Protein AF-A0A8S2TPH4-F1 (afdb_monomer)

Foldseek 3Di:
DDQDPVNDDPVVVVCLVVDDFPDFKFWDFACDDDPVLVVPDDGGFTKIFTDTNRVDPDDDDDNVGMDGDDPPDDRVRRRVDHPVVVVCCCVVCVPVVDDDD

InterPro doma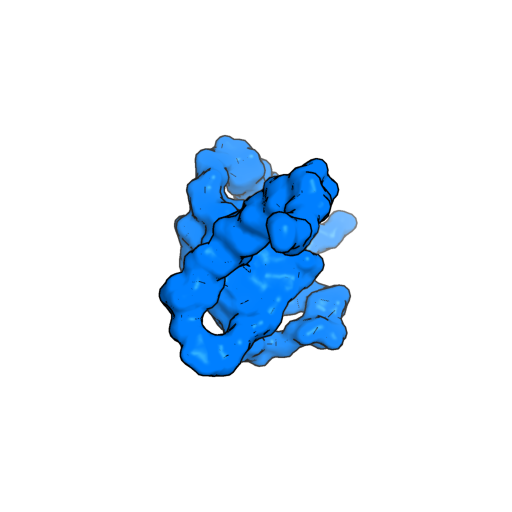ins:
  IPR011032 GroES-like superfamily [SSF50129] (17-99)
  IPR050444 Polyketide synthase [PTHR45681] (17-99)

Nearest PDB structures (foldseek):
  8g7w-assembly2_B  TM=9.509E-01  e=4.795E-03  Micromonospora chalcea subsp. izumensis
  3slk-assembly2_B  TM=8.666E-01  e=3.253E-03  Saccharopolyspora spinosa
  2x1h-assembly2_B  TM=7.779E-01  e=1.864E-02  Homo sapiens
  3iup-assembly1_B  TM=7.279E-01  e=2.540E+00  Cupriavidus pinatubonensis JMP134
  2j3j-assembly1_B  TM=5.233E-01  e=3.290E+00  Arabidopsis thaliana

Sequence (101 aa):
MLENPMGFDSETLKYRENSINLGLEFSGIVTGLGLTASHTFNIGDHVFGFANHCFSSQIIAHQHFVVKKPSHLSHTDAVSLPIVFATVYAGLIVKAQLKRG

Secondary structure (DSSP, 8-state):
-PPPTT---HHHHHHHHTS----SEEEEE-----TTGGGT--TT-EEEEE-S--SSS-----GGGEEEPPTTS-HHHHHTSHHHHHHHIIIIIIIT-----

Radius of gyration: 15.93 Å; Cα contacts (8 Å, |Δi|>4): 112; chains: 1; bounding box: 31×33×52 Å

Mean predicted aligned error: 6.64 Å

Structure (mmCIF,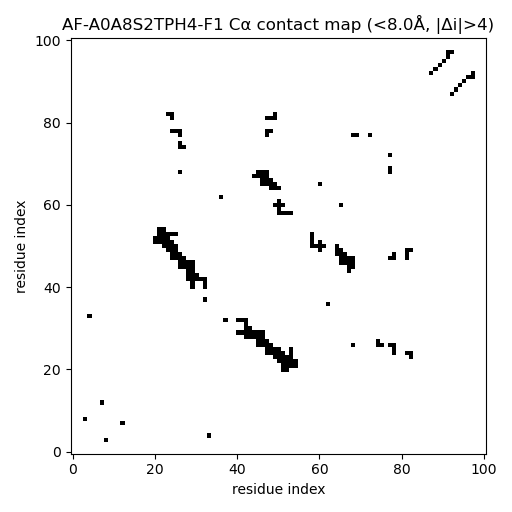 N/CA/C/O backbone):
data_AF-A0A8S2TPH4-F1
#
_entry.id   AF-A0A8S2TPH4-F1
#
loop_
_atom_site.group_PDB
_atom_site.id
_atom_site.type_symbol
_atom_site.label_atom_id
_atom_site.label_alt_id
_atom_site.label_comp_id
_atom_site.label_asym_id
_atom_site.label_entity_id
_atom_site.label_seq_id
_atom_site.pdbx_PDB_ins_code
_atom_site.Cartn_x
_atom_site.Cartn_y
_atom_site.Cartn_z
_atom_site.occupancy
_atom_site.B_iso_or_equiv
_atom_site.auth_seq_id
_atom_site.auth_comp_id
_atom_site.auth_asym_id
_atom_site.auth_atom_id
_atom_site.pdbx_PDB_model_num
ATOM 1 N N . MET A 1 1 ? -0.264 25.013 17.194 1.00 38.81 1 MET A N 1
ATOM 2 C CA . MET A 1 1 ? 0.230 23.622 17.217 1.00 38.81 1 MET A CA 1
ATOM 3 C C . MET A 1 1 ? -0.940 22.764 16.790 1.00 38.81 1 MET A C 1
ATOM 5 O O . MET A 1 1 ? -1.979 22.874 17.421 1.00 38.81 1 MET A O 1
ATOM 9 N N . LEU A 1 2 ? -0.843 22.063 15.663 1.00 39.62 2 LEU A N 1
ATOM 10 C CA . LEU A 1 2 ? -1.936 21.206 15.202 1.00 39.62 2 LEU A CA 1
ATOM 11 C C . LEU A 1 2 ? -1.942 19.966 16.098 1.00 39.62 2 LEU A C 1
ATOM 13 O O . LEU A 1 2 ? -0.931 19.269 16.164 1.00 39.62 2 LEU A O 1
ATOM 17 N N . GLU A 1 3 ? -3.030 19.752 16.837 1.00 42.69 3 GLU A N 1
ATOM 18 C CA . GLU A 1 3 ? -3.211 18.538 17.631 1.00 42.69 3 GLU A CA 1
ATOM 19 C C . GLU A 1 3 ? -3.096 17.318 16.719 1.00 42.69 3 GLU A C 1
ATOM 21 O O . GLU A 1 3 ? -3.656 17.271 15.620 1.00 42.69 3 GLU A O 1
ATOM 26 N N . ASN A 1 4 ? -2.316 16.343 17.172 1.00 52.53 4 ASN A N 1
ATOM 27 C CA . ASN A 1 4 ? -2.166 15.076 16.489 1.00 52.53 4 ASN A CA 1
ATOM 28 C C . ASN A 1 4 ? -3.541 14.384 16.437 1.00 52.53 4 ASN A C 1
ATOM 30 O O . ASN A 1 4 ? -4.096 14.102 17.500 1.00 52.53 4 ASN A O 1
ATOM 34 N N . PRO A 1 5 ? -4.085 14.066 15.248 1.00 47.56 5 PRO A N 1
ATOM 35 C CA . PRO A 1 5 ? -5.439 13.524 15.100 1.00 47.56 5 PRO A CA 1
ATOM 36 C C . PRO A 1 5 ? -5.655 12.157 15.775 1.00 47.56 5 PRO A C 1
ATOM 38 O O . PRO A 1 5 ? -6.782 11.680 15.831 1.00 47.56 5 PRO A O 1
ATOM 41 N N .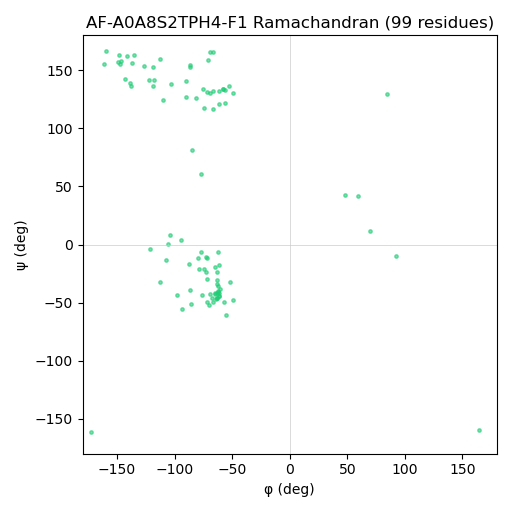 MET A 1 6 ? -4.594 11.533 16.297 1.00 58.75 6 MET A N 1
ATOM 42 C CA . MET A 1 6 ? -4.631 10.273 17.045 1.00 58.75 6 MET A CA 1
ATOM 43 C C . MET A 1 6 ? -4.426 10.432 18.562 1.00 58.75 6 MET A C 1
ATOM 45 O O . MET A 1 6 ? -4.379 9.432 19.272 1.00 58.75 6 MET A O 1
ATOM 49 N N . GLY A 1 7 ? -4.252 11.655 19.073 1.00 58.28 7 GLY A N 1
ATOM 50 C CA . GLY A 1 7 ? -4.052 11.898 20.507 1.00 58.28 7 GLY A CA 1
ATOM 51 C C . GLY A 1 7 ? -2.708 11.420 21.071 1.00 58.28 7 GLY A C 1
ATOM 52 O O . GLY A 1 7 ? -2.551 11.392 22.288 1.00 58.28 7 GLY A O 1
ATOM 53 N N . PHE A 1 8 ? -1.729 11.052 20.231 1.00 64.44 8 PHE A N 1
ATOM 54 C CA . PHE A 1 8 ? -0.386 10.738 20.731 1.00 64.44 8 PHE A CA 1
ATOM 55 C C . PHE A 1 8 ? 0.366 12.017 21.090 1.00 64.44 8 PHE A C 1
ATOM 57 O O . PHE A 1 8 ? 0.397 12.962 20.293 1.00 64.44 8 PHE A O 1
ATOM 64 N N . ASP 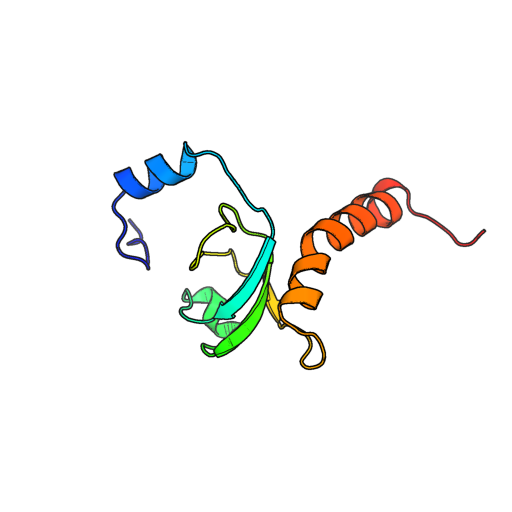A 1 9 ? 0.998 12.008 22.260 1.00 73.69 9 ASP A N 1
ATOM 65 C CA . ASP A 1 9 ? 1.879 13.076 22.713 1.00 73.69 9 ASP A CA 1
ATOM 66 C C . ASP A 1 9 ? 3.155 13.190 21.854 1.00 73.69 9 ASP A C 1
ATOM 68 O O . ASP A 1 9 ? 3.504 12.331 21.034 1.00 73.69 9 ASP A O 1
ATOM 72 N N . SER A 1 10 ? 3.853 14.315 22.018 1.00 66.69 10 SER A N 1
ATOM 73 C CA . SER A 1 10 ? 5.076 14.634 21.277 1.00 66.69 10 SER A CA 1
ATOM 74 C C . SER A 1 10 ? 6.224 13.656 21.553 1.00 66.69 10 SER A C 1
ATOM 76 O O . SER A 1 10 ? 7.115 13.506 20.716 1.00 66.69 10 SER A O 1
ATOM 78 N N . GLU A 1 11 ? 6.203 12.975 22.697 1.00 65.06 11 GLU A N 1
ATOM 79 C CA . GLU A 1 11 ? 7.196 11.981 23.093 1.00 65.06 11 GLU A CA 1
ATOM 80 C C . GLU A 1 11 ? 6.982 10.656 22.348 1.00 65.06 11 GLU A C 1
ATOM 82 O O . GLU A 1 11 ? 7.922 10.105 21.776 1.00 65.06 11 GLU A O 1
ATOM 87 N N . THR A 1 12 ? 5.734 10.207 22.235 1.00 66.44 12 THR A N 1
ATOM 88 C CA . THR A 1 12 ? 5.320 9.031 21.463 1.00 66.44 12 THR A CA 1
ATOM 89 C C . THR A 1 12 ? 5.613 9.216 19.976 1.00 66.44 12 THR A C 1
ATOM 91 O O . THR A 1 12 ? 6.084 8.291 19.312 1.00 66.44 12 THR A O 1
ATOM 94 N N . LEU A 1 13 ? 5.389 10.420 19.437 1.00 66.06 13 LEU A N 1
ATOM 95 C CA . LEU A 1 13 ? 5.752 10.748 18.056 1.00 66.06 13 LEU A CA 1
ATOM 96 C C . LEU A 1 13 ? 7.272 10.677 17.837 1.00 66.06 13 LEU A C 1
ATOM 98 O O . LEU A 1 13 ? 7.712 10.012 16.900 1.00 66.06 13 LEU A O 1
ATOM 102 N N . LYS A 1 14 ? 8.074 11.257 18.743 1.00 63.34 14 LYS A N 1
ATOM 103 C CA . LYS A 1 14 ? 9.544 11.143 18.709 1.00 63.34 14 LYS A CA 1
ATOM 104 C C . LYS A 1 14 ? 10.029 9.699 18.823 1.00 63.34 14 LYS A C 1
ATOM 106 O O . LYS A 1 14 ? 10.998 9.323 18.166 1.00 63.34 14 LYS A O 1
ATOM 111 N N . TYR A 1 15 ? 9.381 8.882 19.653 1.00 62.62 15 TYR A N 1
ATOM 112 C CA . TYR A 1 15 ? 9.747 7.476 19.799 1.00 62.62 15 TYR A CA 1
ATOM 113 C C . TYR A 1 15 ? 9.500 6.714 18.499 1.00 62.62 15 TYR A C 1
ATOM 115 O O . TYR A 1 15 ? 10.370 5.966 18.064 1.00 62.62 15 TYR A O 1
ATOM 123 N N . ARG A 1 16 ? 8.366 6.951 17.824 1.00 63.72 16 ARG A N 1
ATOM 124 C CA . ARG A 1 16 ? 8.089 6.369 16.500 1.00 63.72 16 ARG A CA 1
ATOM 125 C C . ARG A 1 16 ? 9.111 6.816 15.454 1.00 63.72 16 ARG A C 1
ATOM 127 O O . ARG A 1 16 ? 9.585 5.972 14.705 1.00 63.72 16 ARG A O 1
ATOM 134 N N . GLU A 1 17 ? 9.505 8.088 15.451 1.00 64.62 17 GLU A N 1
ATOM 135 C CA . GLU A 1 17 ? 10.548 8.601 14.547 1.00 64.62 17 GLU A CA 1
ATOM 136 C C . GLU A 1 17 ? 11.919 7.937 14.769 1.00 64.62 17 GLU A C 1
ATOM 138 O O . GLU A 1 17 ? 12.628 7.673 13.801 1.00 64.62 17 GLU A O 1
ATOM 143 N N . ASN A 1 18 ? 12.267 7.603 16.017 1.00 64.25 18 ASN A N 1
ATOM 144 C CA . ASN A 1 18 ? 13.533 6.951 16.381 1.00 64.25 18 ASN A CA 1
ATOM 145 C C . ASN A 1 18 ? 13.454 5.412 16.471 1.00 64.25 18 ASN A C 1
ATOM 147 O O . ASN A 1 18 ? 14.430 4.762 16.848 1.00 64.25 18 ASN A O 1
ATOM 151 N N . SER A 1 19 ? 12.306 4.813 16.142 1.00 66.56 19 SER A N 1
ATOM 152 C CA . SER A 1 19 ? 12.102 3.360 16.152 1.00 66.56 19 SER A CA 1
ATOM 153 C C . SER A 1 19 ? 12.524 2.723 14.829 1.00 66.56 19 SER A C 1
ATOM 155 O O . SER A 1 19 ? 12.454 3.349 13.771 1.00 66.56 19 SER A O 1
ATOM 157 N N . ILE A 1 20 ? 12.884 1.435 14.861 1.00 70.00 20 ILE A N 1
ATOM 158 C CA . ILE A 1 20 ? 13.136 0.658 13.639 1.00 70.00 20 ILE A CA 1
ATOM 159 C C . ILE A 1 20 ? 11.889 0.723 12.743 1.00 70.00 20 ILE A C 1
ATOM 161 O O . ILE A 1 20 ? 10.786 0.339 13.140 1.00 70.00 20 ILE A O 1
ATOM 165 N N . ASN A 1 21 ? 12.068 1.227 11.523 1.00 74.69 21 ASN A N 1
ATOM 166 C CA . ASN A 1 21 ? 10.987 1.440 10.570 1.00 74.69 21 ASN A CA 1
ATOM 167 C C . ASN A 1 21 ? 10.703 0.151 9.785 1.00 74.69 21 ASN A C 1
ATOM 169 O O . ASN A 1 21 ? 11.223 -0.056 8.690 1.00 74.69 21 ASN A O 1
ATOM 173 N N . LEU A 1 22 ? 9.943 -0.768 10.388 1.00 88.19 22 LEU A N 1
ATOM 174 C CA . LEU A 1 22 ? 9.578 -2.032 9.746 1.00 88.19 22 LEU A CA 1
ATOM 175 C C . LEU A 1 22 ? 8.270 -1.901 8.952 1.00 88.19 22 LEU A C 1
ATOM 177 O O . LEU A 1 22 ? 7.231 -1.504 9.486 1.00 88.19 22 LEU A O 1
ATOM 181 N N . GLY A 1 23 ? 8.336 -2.292 7.678 1.00 91.75 23 GLY A N 1
ATOM 182 C CA . GLY A 1 23 ? 7.230 -2.220 6.724 1.00 91.75 23 GLY A CA 1
ATOM 183 C C . GLY A 1 23 ? 7.112 -0.849 6.051 1.00 91.75 23 GLY A C 1
ATOM 184 O O . GLY A 1 23 ? 7.067 0.176 6.730 1.00 91.75 23 GLY A O 1
ATOM 185 N N . LEU A 1 24 ? 7.028 -0.852 4.716 1.00 94.06 24 LEU A N 1
ATOM 186 C CA . LEU A 1 24 ? 7.012 0.354 3.867 1.00 94.06 24 LEU A CA 1
ATOM 187 C C . LEU A 1 24 ? 5.753 0.485 2.993 1.00 94.06 24 LEU A C 1
ATOM 189 O O . LEU A 1 24 ? 5.579 1.477 2.283 1.00 94.06 24 LEU A O 1
ATOM 193 N N . GLU A 1 25 ? 4.872 -0.511 3.033 1.00 96.56 25 GLU A N 1
ATOM 194 C CA . GLU A 1 25 ? 3.623 -0.526 2.280 1.00 96.56 25 GLU A CA 1
ATOM 195 C C . GLU A 1 25 ? 2.519 -1.248 3.040 1.00 96.56 25 GLU A C 1
ATOM 197 O O . GLU A 1 25 ? 2.776 -2.054 3.938 1.00 96.56 25 GLU A O 1
ATOM 202 N N . PHE A 1 26 ? 1.279 -0.938 2.676 1.00 97.50 26 PHE A N 1
ATOM 203 C CA . PHE A 1 26 ? 0.096 -1.466 3.336 1.00 97.50 26 PHE A CA 1
ATOM 204 C C . PHE A 1 26 ? -1.075 -1.622 2.366 1.00 97.50 26 PHE A C 1
ATOM 206 O O . PHE A 1 26 ? -1.144 -0.986 1.312 1.00 97.50 26 PHE A O 1
ATOM 213 N N . SER A 1 27 ? -2.058 -2.414 2.787 1.00 98.38 27 SER A N 1
ATOM 214 C CA . SER A 1 27 ? -3.421 -2.346 2.277 1.00 98.38 27 SER A CA 1
ATOM 215 C C . SER A 1 27 ? -4.404 -2.489 3.436 1.00 98.38 27 SER A C 1
ATOM 217 O O . SER A 1 27 ? -4.178 -3.286 4.343 1.00 98.38 27 SER A O 1
ATOM 219 N N . GLY A 1 28 ? -5.480 -1.705 3.430 1.00 98.00 28 GLY A N 1
ATOM 220 C CA . GLY A 1 28 ? -6.423 -1.654 4.545 1.00 98.00 28 GLY A CA 1
ATOM 221 C C . GLY A 1 28 ? -7.665 -0.828 4.238 1.00 98.00 28 GLY A C 1
ATOM 222 O O . GLY A 1 28 ? -7.982 -0.575 3.074 1.00 98.00 28 GLY A O 1
ATOM 223 N N . ILE A 1 29 ? -8.371 -0.422 5.290 1.00 98.50 29 ILE A N 1
ATOM 224 C CA . ILE A 1 29 ? -9.620 0.340 5.211 1.00 98.50 29 ILE A CA 1
ATOM 225 C C . ILE A 1 29 ? -9.413 1.689 5.897 1.00 98.50 29 ILE A C 1
ATOM 227 O O . ILE A 1 29 ? -8.823 1.756 6.975 1.00 98.50 29 ILE A O 1
ATOM 231 N N . VAL A 1 30 ? -9.902 2.763 5.282 1.00 98.25 30 VAL A N 1
ATOM 232 C CA . VAL A 1 30 ? -9.874 4.104 5.874 1.00 98.25 30 VAL A CA 1
ATOM 233 C C . VAL A 1 30 ? -10.788 4.143 7.101 1.00 98.25 30 VAL A C 1
ATOM 235 O O . VAL A 1 30 ? -12.002 3.992 6.978 1.00 98.25 30 VAL A O 1
ATOM 238 N N . THR A 1 31 ? -10.216 4.385 8.281 1.00 97.62 31 THR A N 1
ATOM 239 C CA . THR A 1 31 ? -10.953 4.514 9.554 1.00 97.62 31 THR A CA 1
ATOM 240 C C . THR A 1 31 ? -11.031 5.951 10.070 1.00 97.62 31 THR A C 1
ATOM 242 O O . THR A 1 31 ? -11.831 6.245 10.953 1.00 97.62 31 THR A O 1
ATOM 245 N N . GLY A 1 32 ? -10.237 6.859 9.504 1.00 96.00 32 GLY A N 1
ATOM 246 C CA . GLY A 1 32 ? -10.210 8.275 9.850 1.00 96.00 32 GLY A CA 1
ATOM 247 C C . GLY A 1 32 ? -9.549 9.090 8.743 1.00 96.00 32 GLY A C 1
ATOM 248 O O . GLY A 1 32 ? -8.771 8.558 7.949 1.00 96.00 32 GLY A O 1
ATOM 249 N N . LEU A 1 33 ? -9.884 10.377 8.668 1.00 96.06 33 LEU A N 1
ATOM 250 C CA . LEU A 1 33 ? -9.421 11.275 7.613 1.00 96.06 33 LEU A CA 1
ATOM 251 C C . LEU A 1 33 ? -9.024 12.630 8.187 1.00 96.06 33 LEU A C 1
ATOM 253 O O . LEU A 1 33 ? -9.749 13.217 8.987 1.00 96.06 33 LEU A O 1
ATOM 257 N N . GLY A 1 34 ? -7.887 13.148 7.724 1.00 91.38 34 GLY A N 1
ATOM 258 C CA . GLY A 1 34 ? -7.565 14.563 7.879 1.00 91.38 34 GLY A CA 1
ATOM 259 C C . GLY A 1 34 ? -8.442 15.429 6.970 1.00 91.38 34 GLY A C 1
ATOM 260 O O . GLY A 1 34 ? -8.952 14.952 5.954 1.00 91.38 34 GLY A O 1
ATOM 261 N N . LEU A 1 35 ? -8.573 16.717 7.303 1.00 90.19 35 LEU A N 1
ATOM 262 C CA . LEU A 1 35 ? -9.430 17.672 6.584 1.00 90.19 35 LEU A CA 1
ATOM 263 C C . LEU A 1 35 ? -9.217 17.643 5.062 1.00 90.19 35 LEU A C 1
ATOM 265 O O . LEU A 1 35 ? -10.180 17.531 4.311 1.00 90.19 35 LEU A O 1
ATOM 269 N N . THR A 1 36 ? -7.967 17.669 4.599 1.00 90.12 36 THR A N 1
ATOM 270 C CA . THR A 1 36 ? -7.641 17.672 3.163 1.00 90.12 36 THR A CA 1
ATOM 271 C C . THR A 1 36 ? -7.910 16.334 2.468 1.00 90.12 36 THR A C 1
ATOM 273 O O . THR A 1 36 ? -8.280 16.324 1.295 1.00 90.12 36 THR A O 1
ATOM 276 N N . ALA A 1 37 ? -7.803 15.215 3.189 1.00 91.81 37 ALA A N 1
ATOM 277 C CA . ALA A 1 37 ? -8.039 13.874 2.649 1.00 91.81 37 ALA A CA 1
ATOM 278 C C . ALA A 1 37 ? -9.519 13.577 2.396 1.00 91.81 37 ALA A C 1
ATOM 280 O O . ALA A 1 37 ? -9.833 12.766 1.523 1.00 91.81 37 ALA A O 1
ATOM 281 N N . SER A 1 38 ? -10.420 14.281 3.089 1.00 89.44 38 SER A N 1
ATOM 282 C CA . SER A 1 38 ? -11.874 14.123 2.945 1.00 89.44 38 SER A CA 1
ATOM 283 C C . SER A 1 38 ? -12.418 14.438 1.544 1.00 89.44 38 SER A C 1
ATOM 285 O O . SER A 1 38 ? -13.507 13.999 1.194 1.00 89.44 38 SER A O 1
ATO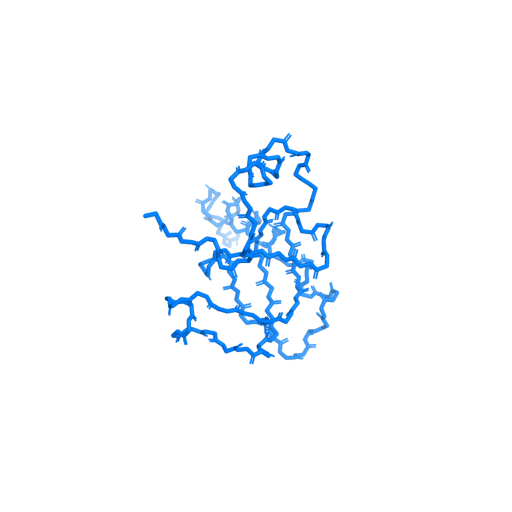M 287 N N . HIS A 1 39 ? -11.656 15.148 0.705 1.00 91.94 39 HIS A N 1
ATOM 288 C CA . HIS A 1 39 ? -12.042 15.419 -0.684 1.00 91.94 39 HIS A CA 1
ATOM 289 C C . HIS A 1 39 ? -11.790 14.239 -1.634 1.00 91.94 39 HIS A C 1
ATOM 291 O O . HIS A 1 39 ? -12.379 14.182 -2.711 1.00 91.94 39 HIS A O 1
ATOM 297 N N . THR A 1 40 ? -10.901 13.317 -1.256 1.00 94.62 40 THR A N 1
ATOM 298 C CA . THR A 1 40 ? -10.440 12.216 -2.122 1.00 94.62 40 THR A CA 1
ATOM 299 C C . THR A 1 40 ? -10.905 10.851 -1.612 1.00 94.62 40 THR A C 1
ATOM 301 O O . THR A 1 40 ? -11.167 9.938 -2.400 1.00 94.62 40 THR A O 1
ATOM 304 N N . PHE A 1 41 ? -11.018 10.708 -0.292 1.00 97.62 41 PHE A N 1
ATOM 305 C CA . PHE A 1 41 ? -11.314 9.451 0.382 1.00 97.62 41 PHE A CA 1
ATOM 306 C C . PHE A 1 41 ? -12.508 9.593 1.318 1.00 97.62 41 PHE A C 1
ATOM 308 O O . PHE A 1 41 ? -12.757 10.664 1.865 1.00 97.62 41 PHE A O 1
ATOM 315 N N . ASN A 1 42 ? -13.190 8.476 1.546 1.00 97.69 42 ASN A N 1
ATOM 316 C CA . ASN A 1 42 ? -14.244 8.326 2.539 1.00 97.69 42 ASN A CA 1
ATOM 317 C C . ASN A 1 42 ? -13.846 7.268 3.572 1.00 97.69 42 ASN A C 1
ATOM 319 O O . ASN A 1 42 ? -13.119 6.323 3.261 1.00 97.69 42 ASN A O 1
ATOM 323 N N . ILE A 1 43 ? -14.368 7.388 4.795 1.00 97.88 43 ILE A N 1
ATOM 324 C CA . ILE A 1 43 ? -14.296 6.296 5.776 1.00 97.88 43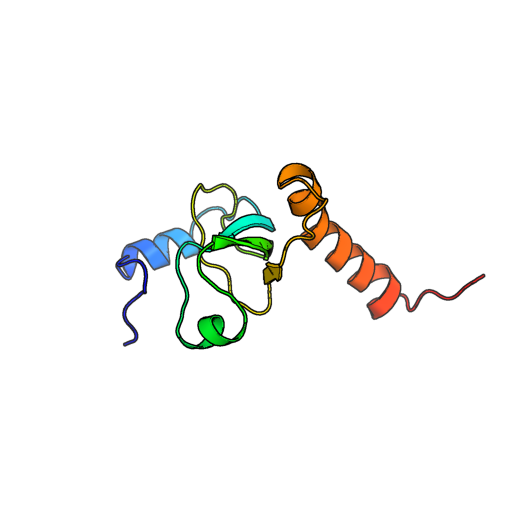 ILE A CA 1
ATOM 325 C C . ILE A 1 43 ? -14.970 5.056 5.172 1.00 97.88 43 ILE A C 1
ATOM 327 O O . ILE A 1 43 ? -16.046 5.153 4.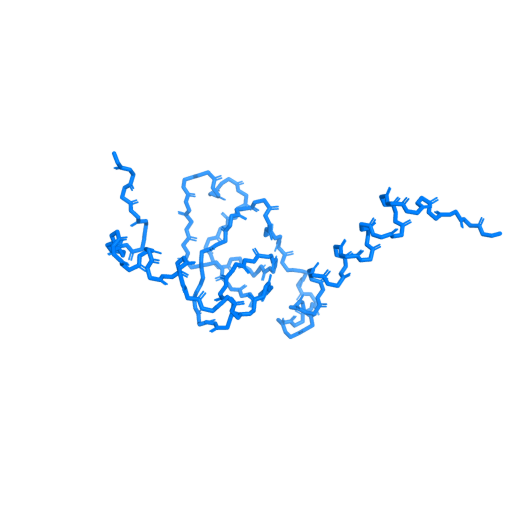584 1.00 97.88 43 ILE A O 1
ATOM 331 N N . GLY A 1 44 ? -14.319 3.901 5.297 1.00 98.19 44 GLY A N 1
ATOM 332 C CA . GLY A 1 44 ? -14.745 2.645 4.679 1.00 98.19 44 GLY A CA 1
ATOM 333 C C . GLY A 1 44 ? -14.144 2.373 3.297 1.00 98.19 44 GLY A C 1
ATOM 334 O O . GLY A 1 44 ? -14.255 1.248 2.814 1.00 98.19 44 GLY A O 1
ATOM 335 N N . ASP A 1 45 ? -13.463 3.339 2.665 1.00 98.56 45 ASP A N 1
ATOM 336 C CA . ASP A 1 45 ? -12.737 3.069 1.420 1.00 98.56 45 ASP A CA 1
ATOM 337 C C . ASP A 1 45 ? -11.639 2.020 1.661 1.00 98.56 45 ASP A C 1
ATOM 339 O O . ASP A 1 45 ? -10.822 2.142 2.578 1.00 98.56 45 ASP A O 1
ATOM 343 N N . HIS A 1 46 ? -11.581 1.009 0.793 1.00 98.62 46 HIS A N 1
ATOM 344 C CA . HIS A 1 46 ? -10.462 0.072 0.755 1.00 98.62 46 HIS A CA 1
ATOM 345 C C . HIS A 1 46 ? -9.317 0.705 -0.035 1.00 98.62 46 HIS A C 1
ATOM 347 O O . HIS A 1 46 ? -9.492 1.107 -1.188 1.00 98.62 46 HIS A O 1
ATOM 353 N N . VAL A 1 47 ? -8.133 0.766 0.562 1.00 98.44 47 VAL A N 1
ATOM 354 C CA . VAL A 1 47 ? -6.977 1.492 0.028 1.00 98.44 47 VAL A CA 1
ATOM 355 C C . VAL A 1 47 ? -5.694 0.672 0.131 1.00 98.44 47 VAL A C 1
ATOM 357 O O . VAL A 1 47 ? -5.614 -0.328 0.849 1.00 98.44 47 VAL A O 1
ATOM 360 N N . PHE A 1 48 ? -4.681 1.087 -0.617 1.00 98.31 48 PHE A N 1
ATOM 361 C CA . PHE A 1 48 ? -3.318 0.571 -0.536 1.00 98.31 48 PHE A CA 1
ATOM 362 C C . PHE A 1 48 ? -2.322 1.675 -0.906 1.00 98.31 48 PHE A C 1
ATOM 364 O O . PHE A 1 48 ? -2.706 2.661 -1.544 1.00 98.31 48 PHE A O 1
ATOM 371 N N . GLY A 1 49 ? -1.072 1.554 -0.460 1.00 97.44 49 GLY A N 1
ATOM 372 C CA . GLY A 1 49 ? -0.083 2.610 -0.668 1.00 97.44 49 GLY A CA 1
ATOM 373 C C . GLY A 1 49 ? 1.168 2.504 0.198 1.00 97.44 49 GLY A C 1
ATOM 374 O O . GLY A 1 49 ? 1.480 1.436 0.726 1.00 97.44 49 GLY A O 1
ATOM 375 N N . PHE A 1 50 ? 1.863 3.636 0.343 1.00 93.94 50 PHE A N 1
ATOM 376 C CA . PHE A 1 50 ? 3.100 3.767 1.118 1.00 93.94 50 PHE A CA 1
ATOM 377 C C . PHE A 1 50 ? 2.851 4.430 2.463 1.00 93.94 50 PHE A C 1
ATOM 379 O O . PHE A 1 50 ? 2.156 5.446 2.559 1.00 93.94 50 PHE A O 1
ATOM 386 N N . ALA A 1 51 ? 3.498 3.898 3.489 1.00 92.88 51 ALA A N 1
ATOM 387 C CA . ALA A 1 51 ? 3.660 4.567 4.765 1.00 92.88 51 ALA A CA 1
ATOM 388 C C . ALA A 1 51 ? 4.832 3.946 5.524 1.00 92.88 51 ALA A C 1
ATOM 390 O O . ALA A 1 51 ? 5.316 2.865 5.198 1.00 92.88 51 ALA A O 1
ATOM 391 N N . ASN A 1 52 ? 5.256 4.634 6.571 1.00 88.94 52 ASN A N 1
ATOM 392 C CA . ASN A 1 52 ? 6.236 4.120 7.514 1.00 88.94 52 ASN A CA 1
ATOM 393 C C . ASN A 1 52 ? 5.534 3.303 8.609 1.00 88.94 52 ASN A C 1
ATOM 395 O O . ASN A 1 52 ? 4.382 3.577 8.955 1.00 88.94 52 ASN A O 1
ATOM 399 N N . HIS A 1 53 ? 6.251 2.346 9.197 1.00 89.31 53 HIS A N 1
ATOM 400 C CA . HIS A 1 53 ? 5.774 1.482 10.283 1.00 89.31 53 HIS A CA 1
ATOM 401 C C . HIS A 1 53 ? 4.534 0.649 9.913 1.00 89.31 53 HIS A C 1
ATOM 403 O O . HIS A 1 53 ? 3.604 0.517 10.714 1.00 89.31 53 HIS A O 1
ATOM 409 N N . CYS A 1 54 ? 4.503 0.096 8.695 1.00 93.44 54 CYS A N 1
ATOM 410 C CA . CYS A 1 54 ? 3.347 -0.659 8.198 1.00 93.44 54 CYS A CA 1
ATOM 411 C C . CYS A 1 54 ? 3.167 -2.043 8.834 1.00 93.44 54 CYS A C 1
ATOM 413 O O . CYS A 1 54 ? 2.108 -2.644 8.673 1.00 93.44 54 CYS A O 1
ATOM 415 N N . PHE A 1 55 ? 4.142 -2.552 9.593 1.00 92.25 55 PHE A N 1
ATOM 416 C CA . PHE A 1 55 ? 3.944 -3.741 10.434 1.00 92.25 55 PHE A CA 1
ATOM 417 C C . PHE A 1 55 ? 3.162 -3.377 11.706 1.00 92.25 55 PHE A C 1
ATOM 419 O O . PHE A 1 55 ? 3.650 -3.488 12.827 1.00 92.25 55 PHE A O 1
ATOM 426 N N . SER A 1 56 ? 1.943 -2.883 11.508 1.00 90.31 56 SER A N 1
ATOM 427 C CA . SER A 1 56 ? 1.043 -2.362 12.530 1.00 90.31 56 SER A CA 1
ATOM 428 C C . SER A 1 56 ? -0.403 -2.640 12.120 1.00 90.31 56 SER A C 1
ATOM 430 O O . SER A 1 56 ? -0.711 -2.750 10.935 1.00 90.31 56 SER A O 1
ATOM 432 N N . SER A 1 57 ? -1.314 -2.717 13.090 1.00 92.56 57 SER A N 1
ATOM 433 C CA . SER A 1 57 ? -2.756 -2.812 12.822 1.00 92.56 57 SER A CA 1
ATOM 434 C C . SER A 1 57 ? -3.364 -1.483 12.361 1.00 92.56 57 SER A C 1
ATOM 436 O O . SER A 1 57 ? -4.433 -1.470 11.754 1.00 92.56 57 SER A O 1
ATOM 438 N N . GLN A 1 58 ? -2.697 -0.365 12.659 1.00 93.19 58 GLN A N 1
ATOM 439 C CA . GLN A 1 58 ? -3.109 0.983 12.276 1.00 93.19 58 GLN A CA 1
ATOM 440 C C . GLN A 1 58 ? -1.897 1.837 11.918 1.00 93.19 58 GLN A C 1
ATOM 442 O O . GLN A 1 58 ? -0.844 1.763 12.559 1.00 93.19 58 GLN A O 1
ATOM 447 N N . ILE A 1 59 ? -2.070 2.685 10.910 1.00 92.81 59 ILE A N 1
ATOM 448 C CA . ILE A 1 59 ? -1.059 3.629 10.445 1.00 92.81 59 ILE A CA 1
ATOM 449 C C . ILE A 1 59 ? -1.710 4.960 10.071 1.00 92.81 59 ILE A C 1
ATOM 451 O O . ILE A 1 59 ? -2.911 5.030 9.813 1.00 92.81 59 ILE A O 1
ATOM 455 N N . ILE A 1 60 ? -0.890 6.003 9.988 1.00 92.25 60 ILE A N 1
ATOM 456 C CA . ILE A 1 60 ? -1.254 7.268 9.352 1.00 92.25 60 ILE A CA 1
ATOM 457 C C . ILE A 1 60 ? -0.435 7.360 8.070 1.00 92.25 60 ILE A C 1
ATOM 459 O O . ILE A 1 60 ? 0.792 7.269 8.110 1.00 92.25 60 ILE A O 1
ATOM 463 N N . ALA A 1 61 ? -1.111 7.544 6.941 1.00 93.44 61 ALA A N 1
ATOM 464 C CA . ALA A 1 61 ? -0.478 7.695 5.640 1.00 93.44 61 ALA A CA 1
ATOM 465 C C . ALA A 1 61 ? -0.803 9.070 5.056 1.00 93.44 61 ALA A C 1
ATOM 467 O O . ALA A 1 61 ? -1.922 9.571 5.184 1.00 93.44 61 ALA A O 1
ATOM 468 N N . HIS A 1 62 ? 0.174 9.684 4.394 1.00 93.88 62 HIS A N 1
ATOM 469 C CA . HIS A 1 62 ? -0.066 10.924 3.671 1.00 93.88 62 HIS A CA 1
ATOM 470 C C . HIS A 1 62 ? -0.893 10.628 2.413 1.00 93.88 62 HIS A C 1
ATOM 472 O O . HIS A 1 62 ? -0.526 9.756 1.631 1.00 93.88 62 HIS A O 1
ATOM 478 N N . GLN A 1 63 ? -1.971 11.382 2.179 1.00 94.75 63 GLN A N 1
ATOM 479 C CA . GLN A 1 63 ? -2.955 11.103 1.120 1.00 94.75 63 GLN A CA 1
ATOM 480 C C . GLN A 1 63 ? -2.357 10.894 -0.287 1.00 94.75 63 GLN A C 1
ATOM 482 O O . GLN A 1 63 ? -2.876 10.101 -1.059 1.00 94.75 63 GLN A O 1
ATOM 487 N N . HIS A 1 64 ? -1.251 11.572 -0.622 1.00 94.19 64 HIS A N 1
ATOM 488 C CA . HIS A 1 64 ? -0.595 11.458 -1.937 1.00 94.19 64 HIS A CA 1
ATOM 489 C C . HIS A 1 64 ? 0.133 10.127 -2.158 1.00 94.19 64 HIS A C 1
ATOM 491 O O . HIS A 1 64 ? 0.537 9.830 -3.277 1.00 94.19 64 HIS A O 1
ATOM 497 N N . PHE A 1 65 ? 0.314 9.337 -1.103 1.00 95.12 65 PHE A N 1
ATOM 498 C CA . PHE A 1 65 ? 0.926 8.015 -1.162 1.00 95.12 65 PHE A CA 1
ATOM 499 C C . PHE A 1 65 ? -0.102 6.889 -1.066 1.00 95.12 65 PHE A C 1
ATOM 501 O O . PHE A 1 65 ? 0.280 5.728 -0.945 1.00 95.12 65 PHE A O 1
ATOM 508 N N . VAL A 1 66 ? -1.392 7.221 -1.112 1.00 96.69 66 VAL A N 1
ATOM 509 C CA . VAL A 1 66 ? -2.499 6.282 -0.951 1.00 96.69 66 VAL A CA 1
ATOM 510 C C . VAL A 1 66 ? -3.386 6.342 -2.181 1.00 96.69 66 VAL A C 1
ATOM 512 O O . VAL A 1 66 ? -3.639 7.410 -2.733 1.00 96.69 66 VAL A O 1
ATOM 515 N N . VAL A 1 67 ? -3.885 5.188 -2.604 1.00 96.88 67 VAL A N 1
ATOM 516 C CA . VAL A 1 67 ? -4.845 5.065 -3.701 1.00 96.88 67 VAL A CA 1
ATOM 517 C C . VAL A 1 67 ? -5.942 4.069 -3.332 1.00 96.88 67 VAL A C 1
ATOM 519 O O . VAL A 1 67 ? -5.756 3.194 -2.480 1.00 96.88 67 VAL A O 1
ATOM 522 N N . LYS A 1 68 ? -7.111 4.192 -3.970 1.00 98.06 68 LYS A N 1
ATOM 523 C CA . LYS A 1 68 ? -8.203 3.229 -3.784 1.00 98.06 68 LYS A CA 1
ATOM 524 C C . LYS A 1 68 ? -7.801 1.871 -4.352 1.00 98.06 68 LYS A C 1
ATOM 526 O O . LYS A 1 68 ? -7.317 1.775 -5.479 1.00 98.06 68 LYS A O 1
ATOM 531 N N . LYS A 1 69 ? -8.020 0.817 -3.570 1.00 98.12 69 LYS A N 1
ATOM 532 C CA . LYS A 1 69 ? -7.762 -0.561 -3.977 1.00 98.12 69 LYS A CA 1
ATOM 533 C C . LYS A 1 69 ? -8.770 -0.957 -5.063 1.00 98.12 69 LYS A C 1
ATOM 535 O O . LYS A 1 69 ? -9.973 -0.817 -4.830 1.00 98.12 69 LYS A O 1
ATOM 540 N N . PRO A 1 70 ? -8.336 -1.523 -6.201 1.00 97.00 70 PRO A N 1
ATOM 541 C CA . PRO A 1 70 ? -9.253 -2.143 -7.150 1.00 97.00 70 PRO A CA 1
ATOM 542 C C . PRO A 1 70 ? -10.148 -3.178 -6.453 1.00 97.00 70 PRO A C 1
ATOM 544 O O . PRO A 1 70 ? -9.681 -3.960 -5.620 1.00 97.00 70 PRO A O 1
ATOM 547 N N . SER A 1 71 ? -11.445 -3.185 -6.765 1.00 96.62 71 SER A N 1
ATOM 548 C CA . SER A 1 71 ? -12.430 -4.025 -6.063 1.00 96.62 71 SER A CA 1
ATOM 549 C C . SER A 1 71 ? -12.168 -5.526 -6.221 1.00 96.62 71 SER A C 1
ATOM 551 O O . SER A 1 71 ? -12.439 -6.281 -5.295 1.00 96.62 71 SER A O 1
ATOM 553 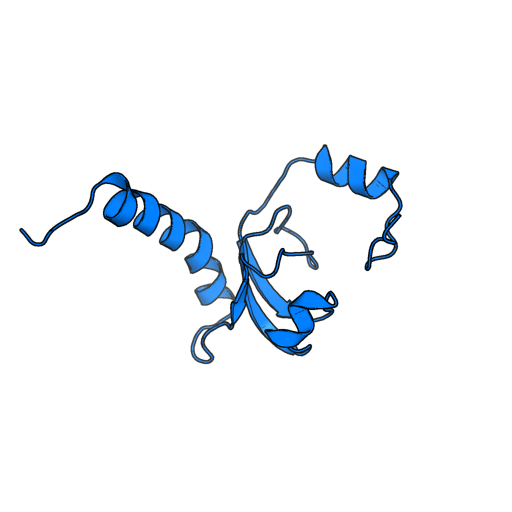N N . HIS A 1 72 ? -11.594 -5.940 -7.352 1.00 97.50 72 HIS A N 1
ATOM 554 C CA . HIS A 1 72 ? -11.315 -7.341 -7.678 1.00 97.50 72 HIS A CA 1
ATOM 555 C C . HIS A 1 72 ? -10.047 -7.911 -7.020 1.00 97.50 72 HIS A C 1
ATOM 557 O O . HIS A 1 72 ? -9.846 -9.119 -7.073 1.00 97.50 72 HIS A O 1
ATOM 563 N N . LEU A 1 73 ? -9.187 -7.078 -6.423 1.00 97.94 73 LEU A N 1
ATOM 564 C CA . LEU A 1 73 ? -7.983 -7.546 -5.727 1.00 97.94 73 LEU A CA 1
ATOM 565 C C . LEU A 1 73 ? -8.278 -7.818 -4.254 1.00 97.94 73 LEU A C 1
ATOM 567 O O . LEU A 1 73 ? -8.959 -7.019 -3.606 1.00 97.94 73 LEU A O 1
ATOM 571 N N . SER A 1 74 ? -7.718 -8.886 -3.687 1.00 98.50 74 SER A N 1
ATOM 572 C CA . SER A 1 74 ? -7.690 -9.035 -2.230 1.00 98.50 74 SER A CA 1
ATOM 573 C C . SER A 1 74 ? -6.733 -8.008 -1.601 1.00 98.50 74 SER A C 1
ATOM 575 O O . SER A 1 74 ? -5.929 -7.378 -2.291 1.00 98.50 74 SER A O 1
ATOM 577 N N . HIS A 1 75 ? -6.801 -7.809 -0.281 1.00 98.25 75 HIS A N 1
ATOM 578 C CA . HIS A 1 75 ? -5.809 -6.973 0.412 1.00 98.25 75 HIS A CA 1
ATOM 579 C C . HIS A 1 75 ? -4.394 -7.559 0.320 1.00 98.25 75 HIS A C 1
ATOM 581 O O . HIS A 1 75 ? -3.435 -6.801 0.198 1.00 98.25 75 HIS A O 1
ATOM 587 N N . THR A 1 76 ? -4.274 -8.889 0.321 1.00 97.94 76 THR A N 1
ATOM 588 C CA . THR A 1 76 ? -3.003 -9.603 0.155 1.00 97.94 76 THR A CA 1
ATOM 589 C C . THR A 1 76 ? -2.405 -9.375 -1.229 1.00 97.94 76 THR A C 1
ATOM 591 O O . THR A 1 76 ? -1.211 -9.117 -1.337 1.00 97.94 76 THR A O 1
ATOM 594 N N . ASP A 1 77 ? -3.228 -9.389 -2.279 1.00 98.00 77 ASP A N 1
ATOM 595 C CA . ASP A 1 77 ? -2.746 -9.076 -3.628 1.00 98.00 77 ASP A CA 1
ATOM 596 C C . ASP A 1 77 ? -2.352 -7.602 -3.721 1.00 98.00 77 ASP A C 1
ATOM 598 O O . ASP A 1 77 ? -1.276 -7.267 -4.210 1.00 98.00 77 ASP A O 1
ATOM 602 N N . ALA A 1 78 ? -3.200 -6.709 -3.204 1.00 97.88 78 ALA A N 1
ATOM 603 C CA . ALA A 1 78 ? -2.987 -5.273 -3.301 1.00 97.88 78 ALA A CA 1
ATOM 604 C C . ALA A 1 78 ? -1.720 -4.809 -2.577 1.00 97.88 78 ALA A C 1
ATOM 606 O O . ALA A 1 78 ? -0.992 -3.995 -3.133 1.00 97.88 78 ALA A O 1
ATOM 607 N N . VAL A 1 79 ? -1.422 -5.321 -1.377 1.00 96.94 79 VAL A N 1
ATOM 608 C CA . VAL A 1 79 ? -0.230 -4.899 -0.618 1.00 96.94 79 VAL A CA 1
ATOM 609 C C . VAL A 1 79 ? 1.086 -5.271 -1.308 1.00 96.94 79 VAL A C 1
ATOM 611 O O . VAL A 1 79 ? 2.093 -4.650 -1.018 1.00 96.94 79 VAL A O 1
ATOM 614 N N . SER A 1 80 ? 1.089 -6.220 -2.252 1.00 95.31 80 SER A N 1
ATOM 615 C CA . SER A 1 80 ? 2.297 -6.614 -3.000 1.00 95.31 80 SER A CA 1
ATOM 616 C C . SER A 1 80 ? 2.708 -5.636 -4.113 1.00 95.31 80 SER A C 1
ATOM 618 O O . SER A 1 80 ? 3.740 -5.820 -4.761 1.00 95.31 80 SER A O 1
ATOM 620 N N . LEU A 1 81 ? 1.883 -4.620 -4.381 1.00 96.06 81 LEU A N 1
ATOM 621 C CA . LEU A 1 81 ? 2.009 -3.755 -5.551 1.00 96.06 81 LEU A CA 1
ATOM 622 C C . LEU A 1 81 ? 2.732 -2.415 -5.302 1.00 96.06 81 LEU A C 1
ATOM 624 O O . LEU A 1 81 ? 3.523 -2.051 -6.171 1.00 96.06 81 LEU A O 1
ATOM 628 N N . PRO A 1 82 ? 2.494 -1.643 -4.218 1.00 95.50 82 PRO A N 1
ATOM 629 C CA . PRO A 1 82 ? 2.954 -0.256 -4.115 1.00 95.50 82 PRO A CA 1
ATOM 630 C C . PRO A 1 82 ? 4.460 -0.066 -4.311 1.00 95.50 82 PRO A C 1
ATOM 632 O O . PRO A 1 82 ? 4.873 0.627 -5.244 1.00 95.50 82 PRO A O 1
ATOM 635 N N . ILE A 1 83 ? 5.288 -0.680 -3.462 1.00 95.25 83 ILE A N 1
ATOM 636 C CA . ILE A 1 83 ? 6.750 -0.537 -3.483 1.00 95.25 83 ILE A CA 1
ATOM 637 C C . ILE A 1 83 ? 7.321 -1.156 -4.741 1.00 95.25 83 ILE A C 1
ATOM 639 O O . ILE A 1 83 ? 8.059 -0.485 -5.462 1.00 95.25 83 ILE A O 1
ATOM 643 N N . VAL A 1 84 ? 6.933 -2.390 -5.055 1.00 95.56 84 VAL A N 1
ATOM 644 C CA . VAL A 1 84 ? 7.445 -3.092 -6.235 1.00 95.56 84 VAL A CA 1
ATOM 645 C C . VAL A 1 84 ? 7.167 -2.287 -7.504 1.00 95.56 84 VAL A C 1
ATOM 647 O O . VAL A 1 84 ? 8.082 -2.025 -8.287 1.00 95.56 84 VAL A O 1
ATOM 650 N N . PHE A 1 85 ? 5.928 -1.832 -7.698 1.00 95.06 85 PHE A N 1
ATOM 651 C CA . PHE A 1 85 ? 5.545 -1.107 -8.904 1.00 95.06 85 PHE A CA 1
ATOM 652 C C . PHE A 1 85 ? 6.198 0.274 -8.976 1.00 95.06 85 PHE A C 1
ATOM 654 O O . PHE A 1 85 ? 6.706 0.645 -10.033 1.00 95.06 85 PHE A O 1
ATOM 661 N N . ALA A 1 86 ? 6.253 1.022 -7.868 1.00 94.56 86 ALA A N 1
ATOM 662 C CA . ALA A 1 86 ? 6.935 2.315 -7.851 1.00 94.56 86 ALA A CA 1
ATOM 663 C C . ALA A 1 86 ? 8.433 2.181 -8.139 1.00 94.56 86 ALA A C 1
ATOM 665 O O . ALA A 1 86 ? 8.974 2.975 -8.909 1.00 94.56 86 ALA A O 1
ATOM 666 N N . THR A 1 87 ? 9.102 1.164 -7.592 1.00 96.50 87 THR A N 1
ATOM 667 C CA . THR A 1 87 ? 10.516 0.898 -7.878 1.00 96.50 87 THR A CA 1
ATOM 668 C C . THR A 1 87 ? 10.732 0.538 -9.343 1.00 96.50 87 THR A C 1
ATOM 670 O O . THR A 1 87 ? 11.615 1.110 -9.985 1.00 96.50 87 THR A O 1
ATOM 673 N N . VAL A 1 88 ? 9.915 -0.359 -9.902 1.00 97.81 88 VAL A N 1
ATOM 674 C CA . VAL A 1 88 ? 9.999 -0.731 -11.322 1.00 97.81 88 VAL A CA 1
ATOM 675 C C . VAL A 1 88 ? 9.747 0.482 -12.213 1.00 97.81 88 VAL A C 1
ATOM 677 O O . VAL A 1 88 ? 10.506 0.720 -13.152 1.00 97.81 88 VAL A O 1
ATOM 680 N N . TYR A 1 89 ? 8.738 1.294 -11.904 1.00 96.94 89 TYR A N 1
ATOM 681 C CA . TYR A 1 89 ? 8.435 2.504 -12.660 1.00 96.94 89 TYR A CA 1
ATOM 682 C C . TYR A 1 89 ? 9.582 3.520 -12.591 1.00 96.94 89 TYR A C 1
ATOM 684 O O . TYR A 1 89 ? 10.023 4.040 -13.619 1.00 96.94 89 TYR A O 1
ATOM 692 N N . ALA A 1 90 ? 10.123 3.765 -11.397 1.00 97.62 90 ALA A N 1
ATOM 693 C CA . ALA A 1 90 ? 11.257 4.659 -11.208 1.00 97.62 90 ALA A CA 1
ATOM 694 C C . ALA A 1 90 ? 12.503 4.169 -11.966 1.00 97.62 90 ALA A C 1
ATOM 696 O O . ALA A 1 90 ? 13.166 4.953 -12.643 1.00 97.62 90 ALA A O 1
ATOM 697 N N . GLY A 1 91 ? 12.808 2.872 -11.896 1.00 98.56 91 GLY A N 1
ATOM 698 C CA . GLY A 1 91 ? 13.972 2.282 -12.551 1.00 98.56 91 GLY A CA 1
ATOM 699 C C . GLY A 1 91 ? 13.843 2.232 -14.072 1.00 98.56 91 GLY A C 1
ATOM 700 O O . GLY A 1 91 ? 14.722 2.707 -14.787 1.00 98.56 91 GLY A O 1
ATOM 701 N N . LEU A 1 92 ? 12.742 1.680 -14.581 1.00 98.31 92 LEU A N 1
ATOM 702 C CA . LEU A 1 92 ? 12.591 1.391 -16.007 1.00 98.31 92 LEU A CA 1
ATOM 703 C C . LEU A 1 92 ? 12.055 2.578 -16.807 1.00 98.31 92 LEU A C 1
ATOM 705 O O . LEU A 1 92 ? 12.508 2.815 -17.926 1.00 98.31 92 LEU A O 1
ATOM 709 N N . ILE A 1 93 ? 11.103 3.330 -16.253 1.00 97.94 93 ILE A N 1
ATOM 710 C CA . ILE A 1 93 ? 10.428 4.409 -16.981 1.00 97.94 93 ILE A CA 1
ATOM 711 C C . ILE A 1 93 ? 11.123 5.741 -16.720 1.00 97.94 93 ILE A C 1
ATOM 713 O O . ILE A 1 93 ? 11.565 6.392 -17.663 1.00 97.94 93 ILE A O 1
ATOM 717 N N . VAL A 1 94 ? 11.268 6.133 -15.451 1.00 98.00 94 VAL A N 1
ATOM 718 C CA . VAL A 1 94 ? 11.844 7.442 -15.097 1.00 98.00 94 VAL A CA 1
ATOM 719 C C . VAL A 1 94 ? 13.348 7.475 -15.363 1.00 98.00 94 VAL A C 1
ATOM 721 O O . VAL A 1 94 ? 13.840 8.403 -16.002 1.00 98.00 94 VAL A O 1
ATOM 724 N N . LYS A 1 95 ? 14.095 6.471 -14.884 1.00 98.31 95 LYS A N 1
ATOM 725 C CA . LYS A 1 95 ? 15.559 6.467 -14.971 1.00 98.31 95 LYS A CA 1
ATOM 726 C C . LYS A 1 95 ? 16.079 5.916 -16.297 1.00 98.31 95 LYS A C 1
ATOM 728 O O . LYS A 1 95 ? 16.917 6.568 -16.914 1.00 98.31 95 LYS A O 1
ATOM 733 N N . ALA A 1 96 ? 15.617 4.739 -16.718 1.00 98.31 96 ALA A N 1
ATOM 734 C CA . ALA A 1 96 ? 16.124 4.074 -17.921 1.00 98.31 96 ALA A CA 1
ATOM 735 C C . ALA A 1 96 ? 15.409 4.488 -19.219 1.00 98.31 96 ALA A C 1
ATOM 737 O O . ALA A 1 96 ? 15.947 4.243 -20.295 1.00 98.31 96 ALA A O 1
ATOM 738 N N . GLN A 1 97 ? 14.224 5.111 -19.137 1.00 98.06 97 GLN A N 1
ATOM 739 C CA . GLN A 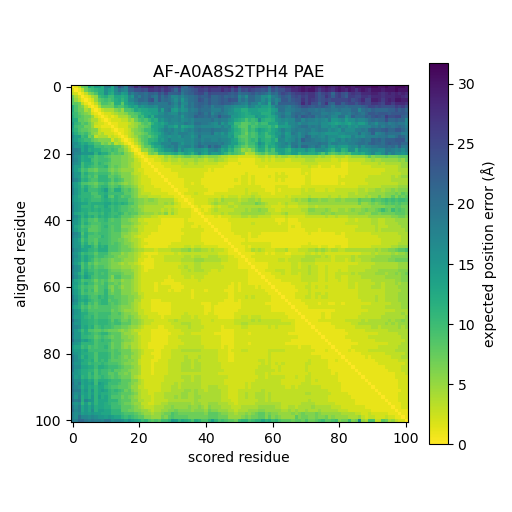1 97 ? 13.404 5.507 -20.293 1.00 98.06 97 GLN A CA 1
ATOM 740 C C . GLN A 1 97 ? 13.225 4.380 -21.323 1.00 98.06 97 GLN A C 1
ATOM 742 O O . GLN A 1 97 ? 13.319 4.610 -22.533 1.00 98.06 97 GLN A O 1
ATOM 747 N N . LEU A 1 98 ? 12.974 3.164 -20.827 1.00 97.75 98 LEU A N 1
ATOM 748 C CA . LEU A 1 98 ? 12.905 1.943 -21.622 1.00 97.75 98 LEU A CA 1
ATOM 749 C C . LEU A 1 98 ? 11.994 2.123 -22.849 1.00 97.75 98 LEU A C 1
ATOM 751 O O . LEU A 1 98 ? 10.862 2.603 -22.743 1.00 97.75 98 LEU A O 1
ATOM 755 N N . LYS A 1 99 ? 12.496 1.732 -24.023 1.00 96.81 99 LYS A N 1
ATOM 756 C CA . LYS A 1 99 ? 11.755 1.728 -25.290 1.00 96.81 99 LYS A CA 1
ATOM 757 C C . LYS A 1 99 ? 11.533 0.298 -25.758 1.00 96.81 99 LYS A C 1
ATOM 759 O O . LYS A 1 99 ? 12.232 -0.622 -25.338 1.00 96.81 99 LYS A O 1
ATOM 764 N N . ARG A 1 100 ? 10.546 0.126 -26.638 1.00 95.12 100 ARG A N 1
ATOM 765 C CA . ARG A 1 100 ? 10.369 -1.123 -27.380 1.00 95.12 100 ARG A CA 1
ATOM 766 C C . ARG A 1 100 ? 11.656 -1.414 -28.166 1.00 95.12 100 ARG A C 1
ATOM 768 O O . ARG A 1 100 ? 12.194 -0.489 -28.773 1.00 95.12 100 ARG A O 1
ATOM 775 N N . GLY A 1 101 ? 12.120 -2.662 -28.100 1.00 91.94 101 GLY A N 1
ATOM 776 C CA . GLY A 1 101 ? 13.243 -3.162 -28.899 1.00 91.94 101 GLY A CA 1
ATOM 777 C C . GLY A 1 101 ? 12.894 -3.338 -30.368 1.00 91.94 101 GLY A C 1
ATOM 778 O O . GLY A 1 101 ? 11.688 -3.515 -30.670 1.00 91.94 101 GLY A O 1
#

Organism: NCBI:txid392030

Solvent-accessible surface area (backbone atoms only — not comparable to full-atom values): 6174 Å² total; per-residue (Å²): 132,85,77,53,95,80,74,62,51,76,63,58,51,50,47,58,73,74,41,89,75,47,44,60,40,38,46,53,62,37,84,74,75,58,83,79,41,56,81,83,49,54,77,68,40,48,30,28,24,43,33,70,42,36,78,50,98,68,77,79,60,61,64,93,41,50,45,77,48,62,86,91,52,53,58,74,61,47,37,67,40,46,63,58,49,51,50,50,41,44,50,40,51,71,68,60,57,70,70,88,129

pLDDT: mean 88.3, std 15.19, range [38.81, 98.62]